Protein AF-A0A809T3F8-F1 (afdb_monomer_lite)

Organism: Klebsiella pneumoniae (NCBI:txid573)

Structure (mmCIF, N/CA/C/O backbone):
data_AF-A0A809T3F8-F1
#
_entry.id   AF-A0A809T3F8-F1
#
loop_
_atom_site.group_PDB
_atom_site.id
_atom_site.type_symbol
_atom_site.label_atom_id
_atom_site.label_alt_id
_atom_site.label_comp_id
_atom_site.label_asym_id
_atom_site.label_entity_id
_atom_site.label_seq_id
_atom_site.pdbx_PDB_ins_code
_atom_site.Cartn_x
_atom_site.Cartn_y
_atom_site.Cartn_z
_atom_site.occupancy
_atom_site.B_iso_or_equiv
_atom_site.auth_seq_id
_atom_site.auth_comp_id
_atom_site.auth_asym_id
_atom_site.auth_atom_id
_atom_site.pdbx_PDB_model_num
ATOM 1 N N . MET A 1 1 ? -3.003 -21.361 -4.182 1.00 45.91 1 MET A N 1
ATOM 2 C CA . MET A 1 1 ? -2.343 -20.446 -3.227 1.00 45.91 1 MET A CA 1
ATOM 3 C C . MET A 1 1 ? -1.717 -19.349 -4.062 1.00 45.91 1 MET A C 1
ATOM 5 O O . MET A 1 1 ? -0.875 -19.686 -4.879 1.00 45.91 1 MET A O 1
ATOM 9 N N . ASN A 1 2 ? -2.163 -18.098 -3.937 1.00 67.75 2 ASN A N 1
ATOM 10 C CA . ASN A 1 2 ? -1.553 -16.998 -4.687 1.00 67.75 2 ASN A CA 1
ATOM 11 C C . ASN A 1 2 ? -0.337 -16.508 -3.898 1.00 67.75 2 ASN A C 1
ATOM 13 O O . ASN A 1 2 ? -0.465 -16.166 -2.718 1.00 67.75 2 ASN A O 1
ATOM 17 N N . ASN A 1 3 ? 0.823 -16.541 -4.543 1.00 82.75 3 ASN A N 1
ATOM 18 C CA . ASN A 1 3 ? 2.062 -15.940 -4.066 1.00 82.75 3 ASN A CA 1
ATOM 19 C C . ASN A 1 3 ? 2.373 -14.738 -4.961 1.00 82.75 3 ASN A C 1
ATOM 21 O O . ASN A 1 3 ? 1.856 -14.657 -6.076 1.00 82.75 3 ASN A O 1
ATOM 25 N N . LEU A 1 4 ? 3.188 -13.811 -4.461 1.00 88.00 4 LEU A N 1
ATOM 26 C CA . LEU A 1 4 ? 3.677 -12.705 -5.278 1.00 88.00 4 LEU A CA 1
ATOM 27 C C . LEU A 1 4 ? 4.536 -13.255 -6.431 1.00 88.00 4 LEU A C 1
ATOM 29 O O . LEU A 1 4 ? 5.205 -14.278 -6.247 1.00 88.00 4 LEU A O 1
ATOM 33 N N . PRO A 1 5 ? 4.493 -12.625 -7.615 1.00 90.12 5 PRO A N 1
ATOM 34 C CA . PRO A 1 5 ? 5.320 -13.043 -8.737 1.00 90.12 5 PRO A CA 1
ATOM 35 C C . PRO A 1 5 ? 6.799 -12.810 -8.423 1.00 90.12 5 PRO A C 1
ATOM 37 O O . PRO A 1 5 ? 7.147 -11.873 -7.709 1.00 90.12 5 PRO A O 1
ATOM 40 N N . LEU A 1 6 ? 7.670 -13.637 -8.996 1.00 91.88 6 LEU A N 1
ATOM 41 C CA . LEU A 1 6 ? 9.094 -13.330 -9.058 1.00 91.88 6 LEU A CA 1
ATOM 42 C C . LEU A 1 6 ? 9.309 -12.379 -10.239 1.00 91.88 6 LEU A C 1
ATOM 44 O O . LEU A 1 6 ? 8.954 -12.731 -11.359 1.00 91.88 6 LEU A O 1
ATOM 48 N N . LEU A 1 7 ? 9.844 -11.188 -9.979 1.00 93.56 7 LEU A N 1
ATOM 49 C CA . LEU A 1 7 ? 10.160 -10.187 -10.999 1.00 93.56 7 LEU A CA 1
ATOM 50 C C . LEU A 1 7 ? 11.676 -9.997 -11.037 1.00 93.56 7 LEU A C 1
ATOM 52 O O . LEU A 1 7 ? 12.282 -9.749 -9.993 1.00 93.56 7 LEU A O 1
ATOM 56 N N . LEU A 1 8 ? 12.282 -10.136 -12.214 1.00 94.06 8 LEU A N 1
ATOM 57 C CA . LEU A 1 8 ? 13.730 -10.036 -12.400 1.00 94.06 8 LEU A CA 1
ATOM 58 C C . LEU A 1 8 ? 14.154 -8.640 -12.851 1.00 94.06 8 LEU A C 1
ATOM 60 O O . LEU A 1 8 ? 15.200 -8.156 -12.429 1.00 94.06 8 LEU A O 1
ATOM 64 N N . ASP A 1 9 ? 13.345 -7.993 -13.691 1.00 96.06 9 ASP A N 1
ATOM 65 C CA . ASP A 1 9 ? 13.628 -6.658 -14.209 1.00 96.06 9 ASP A CA 1
ATOM 66 C C . ASP A 1 9 ? 12.357 -5.843 -14.498 1.00 96.06 9 ASP A C 1
ATOM 68 O O . ASP A 1 9 ? 11.216 -6.315 -14.416 1.00 96.06 9 ASP A O 1
ATOM 72 N N . ALA A 1 10 ? 12.552 -4.560 -14.810 1.00 96.81 10 ALA A N 1
ATOM 73 C CA . ALA A 1 10 ? 11.449 -3.642 -15.052 1.00 96.81 10 ALA A CA 1
ATOM 74 C C . ALA A 1 10 ? 10.591 -4.009 -16.274 1.00 96.81 10 ALA A C 1
ATOM 76 O O . ALA A 1 10 ? 9.412 -3.658 -16.307 1.00 96.81 10 ALA A O 1
ATOM 77 N N . ARG A 1 11 ? 11.160 -4.668 -17.288 1.00 96.69 11 ARG A N 1
ATOM 78 C CA . ARG A 1 11 ? 10.415 -5.075 -18.483 1.00 96.69 11 ARG A CA 1
ATOM 79 C C . ARG A 1 11 ? 9.494 -6.238 -18.142 1.00 96.69 11 ARG A C 1
ATOM 81 O O . ARG A 1 11 ? 8.307 -6.154 -18.437 1.00 96.69 11 ARG A O 1
ATOM 88 N N . GLU A 1 12 ? 10.010 -7.250 -17.453 1.00 96.81 12 GLU A N 1
ATOM 89 C CA . GLU A 1 12 ? 9.218 -8.383 -16.976 1.00 96.81 12 GLU A CA 1
ATOM 90 C C . GLU A 1 12 ? 8.080 -7.923 -16.057 1.00 96.81 12 GLU A C 1
ATOM 92 O O . GLU A 1 12 ? 6.952 -8.387 -16.188 1.00 96.81 12 GLU A O 1
ATOM 97 N N . ALA A 1 13 ? 8.331 -6.944 -15.185 1.00 96.75 13 ALA A N 1
ATOM 98 C CA . ALA A 1 13 ? 7.299 -6.362 -14.330 1.00 96.75 13 ALA A CA 1
ATOM 99 C C . ALA A 1 13 ? 6.172 -5.661 -15.118 1.00 96.75 13 ALA A C 1
ATOM 101 O O . ALA A 1 13 ? 4.999 -5.778 -14.750 1.00 96.75 13 ALA A O 1
ATOM 102 N N . ILE A 1 14 ? 6.505 -4.950 -16.201 1.00 97.31 14 ILE A N 1
ATOM 103 C CA . ILE A 1 14 ? 5.519 -4.313 -17.092 1.00 97.31 14 ILE A CA 1
ATOM 104 C C . ILE A 1 14 ? 4.745 -5.377 -17.882 1.00 97.31 14 ILE A C 1
ATOM 106 O O . ILE A 1 14 ? 3.515 -5.332 -17.930 1.00 97.31 14 ILE A O 1
ATOM 110 N N . ASP A 1 15 ? 5.444 -6.356 -18.455 1.00 96.69 15 ASP A N 1
ATOM 111 C CA . ASP A 1 15 ? 4.836 -7.442 -19.227 1.00 96.69 15 ASP A CA 1
ATOM 112 C C . ASP A 1 15 ? 3.883 -8.267 -18.350 1.00 96.69 15 ASP A C 1
ATOM 114 O O . ASP A 1 15 ? 2.734 -8.509 -18.729 1.00 96.69 15 ASP A O 1
ATOM 118 N N . TYR A 1 16 ? 4.313 -8.615 -17.132 1.00 96.12 16 TYR A N 1
ATOM 119 C CA . TYR A 1 16 ? 3.481 -9.287 -16.139 1.00 96.12 16 TYR A CA 1
ATOM 120 C C . TYR A 1 16 ? 2.205 -8.492 -15.847 1.00 96.12 16 TYR A C 1
ATOM 122 O O . TYR A 1 16 ? 1.118 -9.075 -15.792 1.00 96.12 16 TYR A O 1
ATOM 130 N N . TYR A 1 17 ? 2.312 -7.165 -15.706 1.00 96.12 17 TYR A N 1
ATOM 131 C CA . TYR A 1 17 ? 1.161 -6.313 -15.421 1.00 96.12 17 TYR A CA 1
ATOM 132 C C . TYR A 1 17 ? 0.099 -6.376 -16.519 1.00 96.12 17 TYR A C 1
ATOM 134 O O . TYR A 1 17 ? -1.085 -6.557 -16.228 1.00 96.12 17 TYR A O 1
ATOM 142 N N . HIS A 1 18 ? 0.523 -6.267 -17.778 1.00 95.62 18 HIS A N 1
ATOM 143 C CA . HIS A 1 18 ? -0.380 -6.278 -18.933 1.00 95.62 18 HIS A CA 1
ATOM 144 C C . HIS A 1 18 ? -0.972 -7.660 -19.217 1.00 95.62 18 HIS A C 1
ATOM 146 O O . HIS A 1 18 ? -2.118 -7.761 -19.651 1.00 95.62 18 HIS A O 1
ATOM 152 N N . GLN A 1 19 ? -0.233 -8.731 -18.921 1.00 95.56 19 GLN A N 1
ATOM 153 C CA . GLN A 1 19 ? -0.723 -10.107 -19.054 1.00 95.56 19 GLN A CA 1
ATOM 154 C C . GLN A 1 19 ? -1.787 -10.473 -18.004 1.00 95.56 19 GLN A C 1
ATOM 156 O O . GLN A 1 19 ? -2.567 -11.400 -18.222 1.00 95.56 19 GLN A O 1
ATOM 161 N N . HIS A 1 20 ? -1.860 -9.740 -16.884 1.00 93.75 20 HIS A N 1
ATOM 162 C CA . HIS A 1 20 ? -2.744 -10.047 -15.754 1.00 93.75 20 HIS A CA 1
ATOM 163 C C . HIS A 1 20 ? -3.717 -8.894 -15.433 1.00 93.75 20 HIS A C 1
ATOM 165 O O . HIS A 1 20 ? -3.652 -8.299 -14.351 1.00 93.75 20 HIS A O 1
ATOM 171 N N . PRO A 1 21 ? -4.707 -8.605 -16.304 1.00 87.56 21 PRO A N 1
ATOM 172 C CA . PRO A 1 21 ? -5.660 -7.506 -16.093 1.00 87.56 21 PRO A CA 1
ATOM 173 C C . PRO A 1 21 ? -6.524 -7.677 -14.827 1.00 87.56 21 PRO A C 1
ATOM 175 O O . PRO A 1 21 ? -7.014 -6.698 -14.261 1.00 87.56 21 PRO A O 1
ATOM 178 N N . GLY A 1 22 ? -6.687 -8.916 -14.351 1.00 88.25 22 GLY A N 1
ATOM 179 C CA . GLY A 1 22 ? -7.416 -9.268 -13.128 1.00 88.25 22 GLY A CA 1
ATOM 180 C C . GLY A 1 22 ? -6.613 -9.156 -11.828 1.00 88.25 22 GLY A C 1
ATOM 181 O O . GLY A 1 22 ? -7.101 -9.606 -10.792 1.00 88.25 22 GLY A O 1
ATOM 182 N N . MET A 1 23 ? -5.400 -8.593 -11.862 1.00 91.38 23 MET A N 1
ATOM 183 C CA . MET A 1 23 ? -4.549 -8.452 -10.679 1.00 91.38 23 MET A CA 1
ATOM 184 C C . MET A 1 23 ? -5.248 -7.738 -9.520 1.00 91.38 23 MET A C 1
ATOM 186 O O . MET A 1 23 ? -5.922 -6.710 -9.682 1.00 91.38 23 MET A O 1
ATOM 190 N N . THR A 1 24 ? -4.977 -8.240 -8.324 1.00 93.88 24 THR A N 1
ATOM 191 C CA . THR A 1 24 ? -5.349 -7.609 -7.063 1.00 93.88 24 THR A CA 1
ATOM 192 C C . THR A 1 24 ? -4.540 -6.335 -6.818 1.00 93.88 24 THR A C 1
ATOM 194 O O . THR A 1 24 ? -3.447 -6.140 -7.352 1.00 93.88 24 THR A O 1
ATOM 197 N N . ASP A 1 25 ? -5.044 -5.461 -5.947 1.00 95.00 25 ASP A N 1
ATOM 198 C CA . ASP A 1 25 ? -4.302 -4.263 -5.534 1.00 95.00 25 ASP A CA 1
ATOM 199 C C . ASP A 1 25 ? -2.956 -4.598 -4.863 1.00 95.00 25 ASP A C 1
ATOM 201 O O . ASP A 1 25 ? -2.032 -3.790 -4.938 1.00 95.00 25 ASP A O 1
ATOM 205 N N . ALA A 1 26 ? -2.832 -5.776 -4.237 1.00 95.75 26 ALA A N 1
ATOM 206 C CA . ALA A 1 26 ? -1.592 -6.238 -3.617 1.00 95.75 26 ALA A CA 1
ATOM 207 C C . ALA A 1 26 ? -0.506 -6.515 -4.664 1.00 95.75 26 ALA A C 1
ATOM 209 O O . ALA A 1 26 ? 0.613 -6.021 -4.536 1.00 95.75 26 ALA A O 1
ATOM 210 N N . GLU A 1 27 ? -0.856 -7.233 -5.732 1.00 95.50 27 GLU A N 1
ATOM 211 C CA . GLU A 1 27 ? 0.061 -7.513 -6.843 1.00 95.50 27 GLU A CA 1
ATOM 212 C C . GLU A 1 27 ? 0.426 -6.224 -7.587 1.00 95.50 27 GLU A C 1
ATOM 214 O O . GLU A 1 27 ? 1.599 -5.963 -7.842 1.00 95.50 27 GLU A O 1
ATOM 219 N N . LYS A 1 28 ? -0.553 -5.342 -7.833 1.00 96.06 28 LYS A N 1
ATOM 220 C CA . LYS A 1 28 ? -0.294 -4.024 -8.437 1.00 96.06 28 LYS A CA 1
ATOM 221 C C . LYS A 1 28 ? 0.656 -3.183 -7.585 1.00 96.06 28 LYS A C 1
ATOM 223 O O . LYS A 1 28 ? 1.528 -2.508 -8.127 1.00 96.06 28 LYS A O 1
ATOM 228 N N . ALA A 1 29 ? 0.491 -3.196 -6.262 1.00 96.94 29 ALA A N 1
ATOM 229 C CA . ALA A 1 29 ? 1.373 -2.479 -5.346 1.00 96.94 29 ALA A CA 1
ATOM 230 C C . ALA A 1 29 ? 2.796 -3.045 -5.367 1.00 96.94 29 ALA A C 1
ATOM 232 O O . ALA A 1 29 ? 3.746 -2.264 -5.376 1.00 96.94 29 ALA A O 1
ATOM 233 N N . TYR A 1 30 ? 2.931 -4.372 -5.429 1.00 96.81 30 TYR A N 1
ATOM 234 C CA . TYR A 1 30 ? 4.216 -5.050 -5.564 1.00 96.81 30 TYR A CA 1
ATOM 235 C C . TYR A 1 30 ? 4.935 -4.659 -6.864 1.00 96.81 30 TYR A C 1
ATOM 237 O O . TYR A 1 30 ? 6.055 -4.158 -6.802 1.00 96.81 30 TYR A O 1
ATOM 245 N N . VAL A 1 31 ? 4.262 -4.755 -8.018 1.00 96.81 31 VAL A N 1
ATOM 246 C CA . VAL A 1 31 ? 4.814 -4.345 -9.326 1.00 96.81 31 VAL A CA 1
ATOM 247 C C . VAL A 1 31 ? 5.245 -2.876 -9.316 1.00 96.81 31 VAL A C 1
ATOM 249 O O . VAL A 1 31 ? 6.356 -2.541 -9.718 1.00 96.81 31 VAL A O 1
ATOM 252 N N . VAL A 1 32 ? 4.390 -1.973 -8.825 1.00 97.06 32 VAL A N 1
ATOM 253 C CA . VAL A 1 32 ? 4.699 -0.534 -8.785 1.00 97.06 32 VAL A CA 1
ATOM 254 C C . VAL A 1 32 ? 5.881 -0.227 -7.861 1.00 97.06 32 VAL A C 1
ATOM 256 O O . VAL A 1 32 ? 6.694 0.644 -8.178 1.00 97.06 32 VAL A O 1
ATOM 259 N N . ALA A 1 33 ? 5.990 -0.909 -6.717 1.00 96.06 33 ALA A N 1
ATOM 260 C CA . ALA A 1 33 ? 7.128 -0.744 -5.820 1.00 96.06 33 ALA A CA 1
ATOM 261 C C . ALA A 1 33 ? 8.419 -1.293 -6.431 1.00 96.06 33 ALA A C 1
ATOM 263 O O . ALA A 1 33 ? 9.435 -0.605 -6.362 1.00 96.06 33 ALA A O 1
ATOM 264 N N . PHE A 1 34 ? 8.356 -2.452 -7.091 1.00 96.88 34 PHE A N 1
ATOM 265 C CA . PHE A 1 34 ? 9.475 -3.034 -7.827 1.00 96.88 34 PHE A CA 1
ATOM 266 C C . PHE A 1 34 ? 9.996 -2.068 -8.900 1.00 96.88 34 PHE A C 1
ATOM 268 O O . PHE A 1 34 ? 11.154 -1.666 -8.857 1.00 96.88 34 PHE A O 1
ATOM 275 N N . LEU A 1 35 ? 9.121 -1.568 -9.781 1.00 97.56 35 LEU A N 1
ATOM 276 C CA . LEU A 1 35 ? 9.490 -0.598 -10.824 1.00 97.56 35 LEU A CA 1
ATOM 277 C C . LEU A 1 35 ? 10.080 0.697 -10.258 1.00 97.56 35 LEU A C 1
ATOM 279 O O . LEU A 1 35 ? 10.972 1.300 -10.853 1.00 97.56 35 LEU A O 1
ATOM 283 N N . SER A 1 36 ? 9.575 1.147 -9.108 1.00 96.50 36 SER A N 1
ATOM 284 C CA . SER A 1 36 ? 10.157 2.297 -8.426 1.00 96.50 36 SER A CA 1
ATOM 285 C 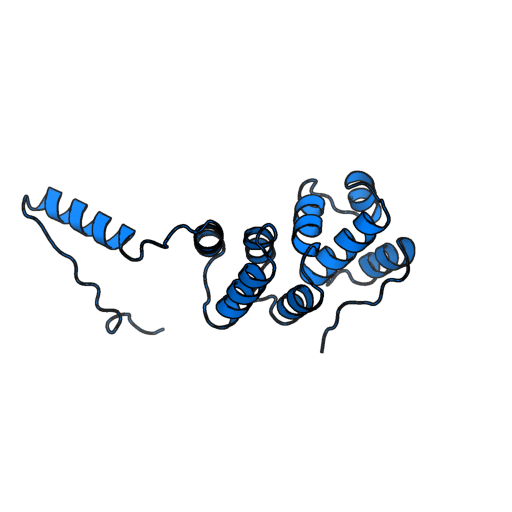C . SER A 1 36 ? 11.526 1.990 -7.814 1.00 96.50 36 SER A C 1
ATOM 287 O O . SER A 1 36 ? 12.320 2.922 -7.694 1.00 96.50 36 SER A O 1
ATOM 289 N N . GLY A 1 37 ? 11.772 0.757 -7.367 1.00 95.38 37 GLY A N 1
ATOM 290 C CA . GLY A 1 37 ? 13.077 0.289 -6.891 1.00 95.38 37 GLY A CA 1
ATOM 291 C C . GLY A 1 37 ? 14.106 0.243 -8.019 1.00 95.38 37 GLY A C 1
ATOM 292 O O . GLY A 1 37 ? 15.228 0.699 -7.833 1.00 95.38 37 GLY A O 1
ATOM 293 N N . GLU A 1 38 ? 13.661 -0.135 -9.218 1.00 96.06 38 GLU A N 1
ATOM 294 C CA . GLU A 1 38 ? 14.410 -0.073 -10.484 1.00 96.06 38 GLU A CA 1
ATOM 295 C C . GLU A 1 38 ? 14.640 1.366 -11.001 1.00 96.06 38 GLU A C 1
ATOM 297 O O . GLU A 1 38 ? 15.124 1.582 -12.110 1.00 96.06 38 GLU A O 1
ATOM 302 N N . GLY A 1 39 ? 14.271 2.387 -10.221 1.00 96.44 39 GLY A N 1
ATOM 303 C CA . GLY A 1 39 ? 14.558 3.789 -10.527 1.00 96.44 39 GLY A CA 1
ATOM 304 C C . GLY A 1 39 ? 13.557 4.485 -11.452 1.00 96.44 39 GLY A C 1
ATOM 305 O O . GLY A 1 39 ? 13.771 5.649 -11.798 1.00 96.44 39 GLY A O 1
ATOM 306 N N . ARG A 1 40 ? 12.439 3.847 -11.830 1.00 96.69 40 ARG A N 1
ATOM 307 C CA . ARG A 1 40 ? 11.416 4.518 -12.649 1.00 96.69 40 ARG A CA 1
ATOM 308 C C . ARG A 1 40 ? 10.690 5.612 -11.866 1.00 96.69 40 ARG A C 1
ATOM 310 O O . ARG A 1 40 ? 10.283 5.443 -10.713 1.00 96.69 40 ARG A O 1
ATOM 317 N N . SER A 1 41 ? 10.466 6.746 -12.526 1.00 96.50 41 SER A N 1
ATOM 318 C CA . SER A 1 41 ? 9.652 7.835 -11.984 1.00 96.50 41 SER A CA 1
ATOM 319 C C . SER A 1 41 ? 8.166 7.470 -11.971 1.00 96.50 41 SER A C 1
ATOM 321 O O . SER A 1 41 ? 7.691 6.658 -12.765 1.00 96.50 41 SER A O 1
ATOM 323 N N . ASN A 1 42 ? 7.383 8.132 -11.115 1.00 95.81 42 ASN A N 1
ATOM 324 C CA . ASN A 1 42 ? 5.937 7.898 -11.062 1.00 95.81 42 ASN A CA 1
ATOM 325 C C . ASN A 1 42 ? 5.239 8.193 -12.406 1.00 95.81 42 ASN A C 1
ATOM 327 O O . ASN A 1 42 ? 4.218 7.576 -12.691 1.00 95.81 42 ASN A O 1
ATOM 331 N N . SER A 1 43 ? 5.763 9.130 -13.210 1.00 96.19 43 SER A N 1
ATOM 332 C CA . SER A 1 43 ? 5.206 9.440 -14.532 1.00 96.19 43 SER A CA 1
ATOM 333 C C . SER A 1 43 ? 5.454 8.306 -15.522 1.00 96.19 43 SER A C 1
ATOM 335 O O . SER A 1 43 ? 4.514 7.899 -16.194 1.00 96.19 43 SER A O 1
ATOM 337 N N . GLN A 1 44 ? 6.678 7.767 -15.550 1.00 97.25 44 GLN A N 1
ATOM 338 C CA . GLN A 1 44 ? 7.032 6.622 -16.396 1.00 97.25 44 GLN A CA 1
ATOM 339 C C . GLN A 1 44 ? 6.195 5.401 -16.025 1.00 97.25 44 GLN A C 1
ATOM 341 O O . GLN A 1 44 ? 5.480 4.886 -16.868 1.00 97.25 44 GLN A O 1
ATOM 346 N N . ILE A 1 45 ? 6.153 5.030 -14.738 1.00 97.56 45 ILE A N 1
ATOM 347 C CA . ILE A 1 45 ? 5.340 3.895 -14.264 1.00 97.56 45 ILE A CA 1
ATOM 348 C C . ILE A 1 45 ? 3.870 4.060 -14.671 1.00 97.56 45 ILE A C 1
ATOM 350 O O . ILE A 1 45 ? 3.205 3.098 -15.041 1.00 97.56 45 ILE A O 1
ATOM 354 N N . ARG A 1 46 ? 3.334 5.281 -14.591 1.00 97.00 46 ARG A N 1
ATOM 355 C CA . ARG A 1 46 ? 1.948 5.558 -14.972 1.00 97.00 46 ARG A CA 1
ATOM 356 C C . ARG A 1 46 ? 1.707 5.313 -16.462 1.00 97.00 46 ARG A C 1
ATOM 358 O O . ARG A 1 46 ? 0.683 4.732 -16.807 1.00 97.00 46 ARG A O 1
ATOM 365 N N . GLU A 1 47 ? 2.614 5.793 -17.303 1.00 97.06 47 GLU A N 1
ATOM 366 C CA . GLU A 1 47 ? 2.570 5.628 -18.756 1.00 97.06 47 GLU A CA 1
ATOM 367 C C . GLU A 1 47 ? 2.750 4.159 -19.151 1.00 97.06 47 GLU A C 1
ATOM 369 O O . GLU A 1 47 ? 1.872 3.599 -19.802 1.00 97.06 47 GLU A O 1
ATOM 374 N N . ASP A 1 48 ? 3.806 3.512 -18.652 1.00 96.81 48 ASP A N 1
ATOM 375 C CA . ASP A 1 48 ? 4.150 2.115 -18.935 1.00 96.81 48 ASP A CA 1
ATOM 376 C C . ASP A 1 48 ? 3.020 1.144 -18.562 1.00 96.81 48 ASP A C 1
ATOM 378 O O . ASP A 1 48 ? 2.770 0.171 -19.272 1.00 96.81 48 ASP A O 1
ATOM 382 N N . LEU A 1 49 ? 2.334 1.394 -17.440 1.00 95.94 49 LEU A N 1
ATOM 383 C CA . LEU A 1 49 ? 1.257 0.538 -16.931 1.00 95.94 49 LEU A CA 1
ATOM 384 C C . LEU A 1 49 ? -0.144 0.976 -17.389 1.00 95.94 49 LEU A C 1
ATOM 386 O O . LEU A 1 49 ? -1.131 0.360 -16.991 1.00 95.94 49 LEU A O 1
ATOM 390 N N . GLY A 1 50 ? -0.269 2.054 -18.171 1.00 95.06 50 GLY A N 1
ATOM 391 C CA . GLY A 1 50 ? -1.569 2.561 -18.629 1.00 95.06 50 GLY A CA 1
ATOM 392 C C . GLY A 1 50 ? -2.493 3.039 -17.498 1.00 95.06 50 GLY A C 1
ATOM 393 O O . GLY A 1 50 ? -3.715 2.928 -17.585 1.00 95.06 50 GLY A O 1
ATOM 394 N N . ILE A 1 51 ? -1.937 3.561 -16.401 1.00 94.38 51 ILE A N 1
ATOM 395 C CA . ILE A 1 51 ? -2.720 4.012 -15.245 1.00 94.38 51 ILE A CA 1
ATOM 396 C C . ILE A 1 51 ? -3.254 5.429 -15.502 1.00 94.38 51 ILE A C 1
ATOM 398 O O . ILE A 1 51 ? -2.524 6.417 -15.479 1.00 94.38 51 ILE A O 1
ATOM 402 N N . GLU A 1 52 ? -4.564 5.572 -15.669 1.00 91.62 52 GLU A N 1
ATOM 403 C CA . GLU A 1 52 ? -5.164 6.878 -15.983 1.00 91.62 52 GLU A CA 1
ATOM 404 C C . GLU A 1 52 ? -5.020 7.896 -14.839 1.00 91.62 52 GLU A C 1
ATOM 406 O O . GLU A 1 52 ? -4.649 9.056 -15.033 1.00 91.62 52 GLU A O 1
ATOM 411 N N . LYS A 1 53 ? -5.299 7.460 -13.606 1.00 92.12 53 LYS A N 1
ATOM 412 C CA . LYS A 1 53 ? -5.397 8.339 -12.435 1.00 92.12 53 LYS A CA 1
ATOM 413 C C . LYS A 1 53 ? -4.025 8.611 -11.822 1.00 92.12 53 LYS A C 1
ATOM 415 O O . LYS A 1 53 ? -3.390 7.715 -11.270 1.00 92.12 53 LYS A O 1
ATOM 420 N N . VAL A 1 54 ? -3.629 9.885 -11.808 1.00 88.12 54 VAL A N 1
ATOM 421 C CA . VAL A 1 54 ? -2.318 10.361 -11.322 1.00 88.12 54 VAL A CA 1
ATOM 422 C C . VAL A 1 54 ? -1.974 9.859 -9.913 1.00 88.12 54 VAL A C 1
ATOM 424 O O . VAL A 1 54 ? -0.850 9.435 -9.652 1.00 88.12 54 VAL A O 1
ATOM 427 N N . TYR A 1 55 ? -2.938 9.861 -8.989 1.00 91.50 55 TYR A N 1
ATOM 428 C CA . TYR A 1 55 ? -2.698 9.472 -7.595 1.00 91.50 55 TYR A CA 1
ATOM 429 C C . TYR A 1 55 ? -2.541 7.960 -7.380 1.00 91.50 55 TYR A C 1
ATOM 431 O O . TYR A 1 55 ? -2.045 7.547 -6.330 1.00 91.50 55 TYR A O 1
ATOM 439 N N . THR A 1 56 ? -2.948 7.126 -8.340 1.00 94.69 56 THR A N 1
ATOM 440 C CA . THR A 1 56 ? -2.951 5.666 -8.183 1.00 94.69 56 THR A CA 1
ATOM 441 C C . THR A 1 56 ? -1.538 5.121 -8.016 1.00 94.69 56 THR A C 1
ATOM 443 O O . THR A 1 56 ? -1.305 4.348 -7.089 1.00 94.69 56 THR A O 1
ATOM 446 N N . VAL A 1 57 ? -0.572 5.589 -8.814 1.00 95.69 57 VAL A N 1
ATOM 447 C CA . VAL A 1 57 ? 0.837 5.177 -8.680 1.00 95.69 57 VAL A CA 1
ATOM 448 C C . VAL A 1 57 ? 1.380 5.542 -7.300 1.00 95.69 57 VAL A C 1
ATOM 450 O O . VAL A 1 57 ? 1.962 4.701 -6.625 1.00 95.69 57 VAL A O 1
ATOM 453 N N . THR A 1 58 ? 1.113 6.756 -6.813 1.00 95.31 58 THR A N 1
ATOM 454 C CA . THR A 1 58 ? 1.526 7.187 -5.466 1.00 95.31 58 THR A CA 1
ATOM 455 C C . THR A 1 58 ? 0.917 6.313 -4.366 1.00 95.31 58 THR A C 1
ATOM 457 O O . THR A 1 58 ? 1.576 6.000 -3.373 1.00 95.31 58 THR A O 1
ATOM 460 N N . HIS A 1 59 ? -0.346 5.911 -4.519 1.00 95.94 59 HIS A N 1
ATOM 461 C CA . HIS A 1 59 ? -1.038 5.050 -3.562 1.00 95.94 59 HIS A CA 1
ATOM 462 C C . HIS A 1 59 ? -0.482 3.626 -3.549 1.00 95.94 59 HIS A C 1
ATOM 464 O O . HIS A 1 59 ? -0.226 3.103 -2.465 1.00 95.94 59 HIS A O 1
ATOM 470 N N . LEU A 1 60 ? -0.271 3.038 -4.728 1.00 96.81 60 LEU A N 1
ATOM 471 C CA . LEU A 1 60 ? 0.284 1.697 -4.899 1.00 96.81 60 LEU A CA 1
ATOM 472 C C . LEU A 1 60 ? 1.741 1.636 -4.438 1.00 96.81 60 LEU A C 1
ATOM 474 O O . LEU A 1 60 ? 2.078 0.787 -3.625 1.00 96.81 60 LEU A O 1
ATOM 478 N N . LYS A 1 61 ? 2.568 2.609 -4.834 1.00 95.38 61 LYS A N 1
ATOM 479 C CA . LYS A 1 61 ? 3.963 2.733 -4.390 1.00 95.38 61 LYS A CA 1
ATOM 480 C C . LYS A 1 61 ? 4.073 2.803 -2.873 1.00 95.38 61 LYS A C 1
ATOM 482 O O . LYS A 1 61 ? 4.896 2.122 -2.279 1.00 95.38 61 LYS A O 1
ATOM 487 N N . ARG A 1 62 ? 3.217 3.602 -2.227 1.00 93.88 62 ARG A N 1
ATOM 488 C CA . ARG A 1 62 ? 3.167 3.675 -0.760 1.00 93.88 62 ARG A CA 1
ATOM 489 C C . ARG A 1 62 ? 2.721 2.354 -0.132 1.00 93.88 62 ARG A C 1
ATOM 491 O O . ARG A 1 62 ? 3.173 2.039 0.957 1.00 93.88 62 ARG A O 1
ATOM 498 N N . ALA A 1 63 ? 1.804 1.627 -0.760 1.00 95.12 63 ALA A N 1
ATOM 499 C CA . ALA A 1 63 ? 1.344 0.339 -0.254 1.00 95.12 63 ALA A CA 1
ATOM 500 C C . ALA A 1 63 ? 2.376 -0.782 -0.460 1.00 95.12 63 ALA A C 1
ATOM 502 O 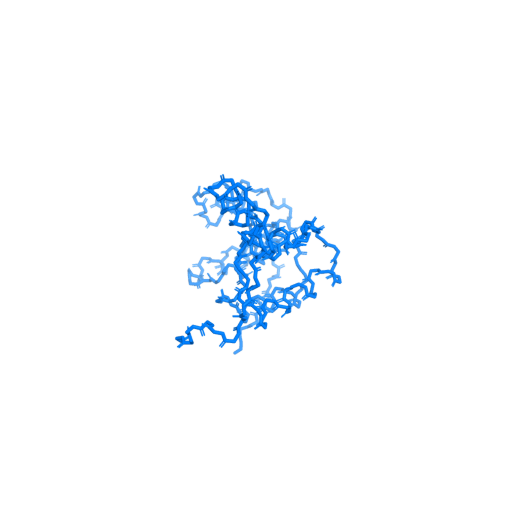O . ALA A 1 63 ? 2.439 -1.699 0.348 1.00 95.12 63 ALA A O 1
ATOM 503 N N . GLY A 1 64 ? 3.210 -0.691 -1.495 1.00 91.81 64 GLY A N 1
ATOM 504 C CA . GLY A 1 64 ? 4.253 -1.671 -1.788 1.00 91.81 64 GLY A CA 1
ATOM 505 C C . GLY A 1 64 ? 5.521 -1.541 -0.937 1.00 91.81 64 GLY A C 1
ATOM 506 O O . GLY A 1 64 ? 6.446 -2.312 -1.131 1.00 91.81 64 GLY A O 1
ATOM 507 N N . THR A 1 65 ? 5.578 -0.613 0.030 1.00 89.44 65 THR A N 1
ATOM 508 C CA . THR A 1 65 ? 6.680 -0.544 1.018 1.00 89.44 65 THR A CA 1
ATOM 509 C C . THR A 1 65 ? 6.546 -1.567 2.152 1.00 89.44 65 THR A C 1
ATOM 511 O O . THR A 1 65 ? 7.326 -1.545 3.104 1.00 89.44 65 THR A O 1
ATOM 514 N N . LEU A 1 66 ? 5.485 -2.372 2.127 1.00 92.75 66 LEU A N 1
ATOM 515 C CA . LEU A 1 66 ? 5.261 -3.476 3.052 1.00 92.75 66 LEU A CA 1
ATOM 516 C C . LEU A 1 66 ? 6.303 -4.581 2.832 1.00 92.75 66 LEU A C 1
ATOM 518 O O . LEU A 1 66 ? 6.848 -4.709 1.737 1.00 92.75 66 LEU A O 1
ATOM 522 N N . SER A 1 67 ? 6.561 -5.386 3.865 1.00 92.38 67 SER A N 1
ATOM 523 C CA . SER A 1 67 ? 7.363 -6.600 3.695 1.00 92.38 67 SER A CA 1
ATOM 524 C C . SER A 1 67 ? 6.634 -7.618 2.813 1.00 92.38 67 SER A C 1
ATOM 526 O O . SER A 1 67 ? 5.418 -7.532 2.601 1.00 92.38 67 SER A O 1
ATOM 528 N N . GLU A 1 68 ? 7.368 -8.612 2.322 1.00 91.06 68 GLU A N 1
ATOM 529 C CA . GLU A 1 68 ? 6.797 -9.688 1.512 1.00 91.06 68 GLU A CA 1
ATOM 530 C C . GLU A 1 68 ? 5.701 -10.453 2.271 1.00 91.06 68 GLU A C 1
ATOM 532 O O . GLU A 1 68 ? 4.653 -10.779 1.707 1.00 91.06 68 GLU A O 1
ATOM 537 N N . GLU A 1 69 ? 5.879 -10.666 3.576 1.00 92.38 69 GLU A N 1
ATOM 538 C CA . GLU A 1 69 ? 4.888 -11.308 4.438 1.00 92.38 69 GLU A CA 1
ATOM 539 C C . GLU A 1 69 ? 3.622 -10.456 4.579 1.00 92.38 69 GLU A C 1
ATOM 541 O O . GLU A 1 69 ? 2.510 -10.987 4.510 1.00 92.38 69 GLU A O 1
ATOM 546 N N . GLU A 1 70 ? 3.766 -9.137 4.747 1.00 95.31 70 GLU A N 1
ATOM 547 C CA . GLU A 1 70 ? 2.639 -8.204 4.849 1.00 95.31 70 GLU A CA 1
ATOM 548 C C . GLU A 1 70 ? 1.860 -8.121 3.521 1.00 95.31 70 GLU A C 1
ATOM 550 O O . GLU A 1 70 ? 0.623 -8.145 3.516 1.00 95.31 70 GLU A O 1
ATOM 555 N N . LEU A 1 71 ? 2.564 -8.079 2.384 1.00 95.06 71 LEU A N 1
ATOM 556 C CA . LEU A 1 71 ? 1.954 -8.107 1.051 1.00 95.06 71 LEU A CA 1
ATOM 557 C C . LEU A 1 71 ? 1.264 -9.445 0.773 1.00 95.06 71 LEU A C 1
ATOM 559 O O . LEU A 1 71 ? 0.140 -9.464 0.272 1.00 95.06 71 LEU A O 1
ATOM 563 N N . THR A 1 72 ? 1.878 -10.562 1.161 1.00 94.50 72 THR A N 1
ATOM 564 C CA . THR A 1 72 ? 1.288 -11.901 1.029 1.00 94.50 72 THR A CA 1
ATOM 565 C C . THR A 1 72 ? 0.039 -12.048 1.900 1.00 94.50 72 THR A C 1
ATOM 567 O O . THR A 1 72 ? -0.962 -12.630 1.471 1.00 94.50 72 THR A O 1
ATOM 570 N N . LEU A 1 73 ? 0.050 -11.487 3.114 1.00 94.81 73 LEU A N 1
ATOM 571 C CA . LEU A 1 73 ? -1.122 -11.438 3.988 1.00 94.81 73 LEU A CA 1
ATOM 572 C C . LEU A 1 73 ? -2.276 -10.688 3.317 1.00 94.81 73 LEU A C 1
ATOM 574 O O . LEU A 1 73 ? -3.414 -11.167 3.338 1.00 94.81 73 LEU A O 1
ATOM 578 N N . TRP A 1 74 ? -1.983 -9.542 2.702 1.00 96.12 74 TRP A N 1
ATOM 579 C CA . TRP A 1 74 ? -2.968 -8.759 1.963 1.00 96.12 74 TRP A CA 1
ATOM 580 C C . TRP A 1 74 ? -3.486 -9.504 0.727 1.00 96.12 74 TRP A C 1
ATOM 582 O O . TRP A 1 74 ? -4.703 -9.642 0.579 1.00 96.12 74 TRP A O 1
ATOM 592 N N . LEU A 1 75 ? -2.596 -10.065 -0.096 1.00 95.50 75 LEU A N 1
ATOM 593 C CA . LEU A 1 75 ? -2.927 -10.849 -1.292 1.00 95.50 75 LEU A CA 1
ATOM 594 C C . LEU A 1 75 ? -3.890 -12.002 -0.983 1.00 95.50 75 LEU A C 1
ATOM 596 O O . LEU A 1 75 ? -4.821 -12.271 -1.739 1.00 95.50 75 LEU A O 1
ATOM 600 N N . ARG A 1 76 ? -3.701 -12.668 0.161 1.00 94.25 76 ARG A N 1
ATOM 601 C CA . ARG A 1 76 ? -4.554 -13.781 0.607 1.00 94.25 76 ARG A CA 1
ATOM 602 C C . ARG A 1 76 ? -5.871 -13.327 1.242 1.00 94.25 76 ARG A C 1
ATOM 604 O O . ARG A 1 76 ? -6.777 -14.142 1.399 1.00 94.25 76 ARG A O 1
ATOM 611 N N . ASN A 1 77 ? -6.007 -12.049 1.603 1.00 94.12 77 ASN A N 1
ATOM 612 C CA . ASN A 1 77 ? -7.170 -11.510 2.315 1.00 94.12 77 ASN A CA 1
ATOM 613 C C . ASN A 1 77 ? -7.737 -10.208 1.697 1.00 94.12 77 ASN A C 1
ATOM 615 O O . ASN A 1 77 ? -8.066 -9.280 2.446 1.00 94.12 77 ASN A O 1
ATOM 619 N N . PRO A 1 78 ? -7.957 -10.120 0.369 1.00 92.06 78 PRO A N 1
ATOM 620 C CA . PRO A 1 78 ? -8.299 -8.863 -0.313 1.00 92.06 78 PRO A CA 1
ATOM 621 C C . PRO A 1 78 ? -9.679 -8.301 0.073 1.00 92.06 78 PRO A C 1
ATOM 623 O O . PRO A 1 78 ? -9.950 -7.117 -0.097 1.00 92.06 78 PRO A O 1
ATOM 626 N N . ARG A 1 79 ? -10.572 -9.139 0.623 1.00 90.75 79 ARG A N 1
ATOM 627 C CA . ARG A 1 79 ? -11.893 -8.711 1.123 1.00 90.75 79 ARG A CA 1
ATOM 628 C C . ARG A 1 79 ? -11.846 -8.077 2.515 1.00 90.75 79 ARG A C 1
ATOM 630 O O . ARG A 1 79 ? -12.789 -7.390 2.894 1.00 90.75 79 ARG A O 1
ATOM 637 N N . LYS A 1 80 ? -10.802 -8.358 3.301 1.00 92.44 80 LYS A N 1
ATOM 638 C CA . LYS A 1 80 ? -10.642 -7.839 4.671 1.00 92.44 80 LYS A CA 1
ATOM 639 C C . LYS A 1 80 ? -9.631 -6.701 4.716 1.00 92.44 80 LYS A C 1
ATOM 641 O O . LYS A 1 80 ? -9.853 -5.709 5.400 1.00 92.44 80 LYS A O 1
ATOM 646 N N . ILE A 1 81 ? -8.549 -6.837 3.957 1.00 95.31 81 ILE A N 1
ATOM 647 C CA . ILE A 1 81 ? -7.482 -5.852 3.855 1.00 95.31 81 ILE A CA 1
ATOM 648 C C . ILE A 1 81 ? -7.613 -5.191 2.486 1.00 95.31 81 ILE A C 1
ATOM 650 O O . ILE A 1 81 ? -7.552 -5.847 1.453 1.00 95.31 81 ILE A O 1
ATOM 654 N N . THR A 1 82 ? -7.822 -3.879 2.486 1.00 95.56 82 THR A N 1
ATOM 655 C CA . THR A 1 82 ? -7.992 -3.084 1.261 1.00 95.56 82 THR A CA 1
ATOM 656 C C . THR A 1 82 ? -6.814 -2.133 1.111 1.00 95.56 82 THR A C 1
ATOM 658 O O . THR A 1 82 ? -6.124 -1.842 2.092 1.00 95.56 82 THR A O 1
ATOM 661 N N . LEU A 1 83 ? -6.620 -1.574 -0.086 1.00 96.19 83 LEU A N 1
ATOM 662 C CA . LEU A 1 83 ? -5.574 -0.579 -0.339 1.00 96.19 83 LEU A CA 1
ATOM 663 C C . LEU A 1 83 ? -5.617 0.595 0.661 1.00 96.19 83 LEU A C 1
ATOM 665 O O . LEU A 1 83 ? -4.577 1.105 1.074 1.00 96.19 83 LEU A O 1
ATOM 669 N N . GLY A 1 84 ? -6.813 1.013 1.091 1.00 95.75 84 GLY A N 1
ATOM 670 C CA . GLY A 1 84 ? -6.979 2.050 2.113 1.00 95.75 84 GLY A CA 1
ATOM 671 C C . GLY A 1 84 ? -6.368 1.660 3.462 1.00 95.75 84 GLY A C 1
ATOM 672 O O . GLY A 1 84 ? -5.601 2.435 4.031 1.00 95.75 84 GLY A O 1
ATOM 673 N N . HIS A 1 85 ? -6.640 0.438 3.933 1.00 96.25 85 HIS A N 1
ATOM 674 C CA . HIS A 1 85 ? -6.070 -0.086 5.177 1.00 96.25 85 HIS A CA 1
ATOM 675 C C . HIS A 1 85 ? -4.541 -0.119 5.125 1.00 96.25 85 HIS A C 1
ATOM 677 O O . HIS A 1 85 ? -3.875 0.383 6.026 1.00 96.25 85 HIS A O 1
ATOM 683 N N . VAL A 1 86 ? -3.980 -0.638 4.033 1.00 96.88 86 VAL A N 1
ATOM 684 C CA . VAL A 1 86 ? -2.526 -0.736 3.858 1.00 96.88 86 VAL A CA 1
ATOM 685 C C . VAL A 1 86 ? -1.874 0.648 3.852 1.00 96.88 86 VAL A C 1
ATOM 687 O O . VAL A 1 86 ? -0.902 0.895 4.567 1.00 96.88 86 VAL A O 1
ATOM 690 N N . ARG A 1 87 ? -2.451 1.609 3.122 1.00 95.38 87 ARG A N 1
ATOM 691 C CA . ARG A 1 87 ? -1.948 2.992 3.087 1.00 95.38 87 ARG A CA 1
ATOM 692 C C . ARG A 1 87 ? -1.972 3.667 4.456 1.00 95.38 87 ARG A C 1
ATOM 694 O O . ARG A 1 87 ? -1.071 4.467 4.739 1.00 95.38 87 ARG A O 1
ATOM 701 N N . ALA A 1 88 ? -2.971 3.366 5.287 1.00 94.75 88 ALA A N 1
ATOM 702 C CA . ALA A 1 88 ? -3.087 3.909 6.637 1.00 94.75 88 ALA A CA 1
ATOM 703 C C . ALA A 1 88 ? -1.873 3.546 7.503 1.00 94.75 88 ALA A C 1
ATOM 705 O O . ALA A 1 88 ? -1.365 4.398 8.231 1.00 94.75 88 ALA A O 1
ATOM 706 N N . VAL A 1 89 ? -1.371 2.315 7.364 1.00 94.81 89 VAL A N 1
ATOM 707 C CA . VAL A 1 89 ? -0.279 1.786 8.192 1.00 94.81 89 VAL A CA 1
ATOM 708 C C . VAL A 1 89 ? 1.094 1.864 7.532 1.00 94.81 89 VAL A C 1
ATOM 710 O O . VAL A 1 89 ? 2.082 1.800 8.245 1.00 94.81 89 VAL A O 1
ATOM 713 N N . ALA A 1 90 ? 1.196 2.081 6.217 1.00 93.38 90 ALA A N 1
ATOM 714 C CA . ALA A 1 90 ? 2.460 2.033 5.465 1.00 93.38 90 ALA A CA 1
ATOM 715 C C . ALA A 1 90 ? 3.636 2.837 6.065 1.00 93.38 90 ALA A C 1
ATOM 717 O O . ALA A 1 90 ? 4.788 2.455 5.905 1.00 93.38 90 ALA A O 1
ATOM 718 N N . LYS A 1 91 ? 3.363 3.945 6.773 1.00 90.75 91 LYS A N 1
ATOM 719 C CA . LYS A 1 91 ? 4.396 4.788 7.411 1.00 90.75 91 LYS A CA 1
ATOM 720 C C . LYS A 1 91 ? 4.754 4.379 8.848 1.00 90.75 91 LYS A C 1
ATOM 722 O O . LYS A 1 91 ? 5.623 4.999 9.450 1.00 90.75 91 LYS A O 1
ATOM 727 N N . LEU A 1 92 ? 4.062 3.402 9.427 1.00 92.44 92 LEU A N 1
ATOM 728 C CA . LEU A 1 92 ? 4.330 2.921 10.781 1.00 92.44 92 LEU A CA 1
ATOM 729 C C . LEU A 1 92 ? 5.512 1.937 10.783 1.00 92.44 92 LEU A C 1
ATOM 731 O O . LEU A 1 92 ? 5.790 1.323 9.750 1.00 92.44 92 LEU A O 1
ATOM 735 N N . PRO A 1 93 ? 6.179 1.731 11.934 1.00 93.25 93 PRO A N 1
ATOM 736 C CA . PRO A 1 93 ? 7.165 0.664 12.097 1.00 93.25 93 PRO A CA 1
ATOM 737 C C . PRO A 1 93 ? 6.561 -0.717 11.817 1.00 93.25 93 PRO A C 1
ATOM 739 O O . PRO A 1 93 ? 5.399 -0.952 12.155 1.00 93.25 93 PRO A O 1
ATOM 742 N N . PHE A 1 94 ? 7.367 -1.632 11.267 1.00 92.12 94 PHE A N 1
ATOM 743 C CA . PHE A 1 94 ? 6.957 -2.990 10.881 1.00 92.12 94 PHE A CA 1
ATOM 744 C C . PHE A 1 94 ? 6.129 -3.702 11.961 1.00 92.12 94 PHE A C 1
ATOM 746 O O . PHE A 1 94 ? 5.005 -4.114 11.695 1.00 92.12 94 PHE A O 1
ATOM 753 N N . SER A 1 95 ? 6.607 -3.725 13.209 1.00 91.25 95 SER A N 1
ATOM 754 C CA . SER A 1 95 ? 5.913 -4.389 14.324 1.00 91.25 95 SER A CA 1
ATOM 755 C C . SER A 1 95 ? 4.488 -3.872 14.562 1.00 91.25 95 SER A C 1
ATOM 757 O O . SER A 1 95 ? 3.593 -4.640 14.913 1.00 91.25 95 SER A O 1
ATOM 759 N N . LYS A 1 96 ? 4.244 -2.571 14.350 1.00 93.44 96 LYS A N 1
ATOM 760 C CA . LYS A 1 96 ? 2.900 -1.984 14.457 1.00 93.44 96 LYS A CA 1
ATOM 761 C C . LYS A 1 96 ? 2.043 -2.308 13.239 1.00 93.44 96 LYS A C 1
ATOM 763 O O . LYS A 1 96 ? 0.858 -2.584 13.407 1.00 93.44 96 LYS A O 1
ATOM 768 N N . ARG A 1 97 ? 2.616 -2.254 12.033 1.00 94.75 97 ARG A N 1
ATOM 769 C CA . ARG A 1 97 ? 1.895 -2.575 10.794 1.00 94.75 97 ARG A CA 1
ATOM 770 C C . ARG A 1 97 ? 1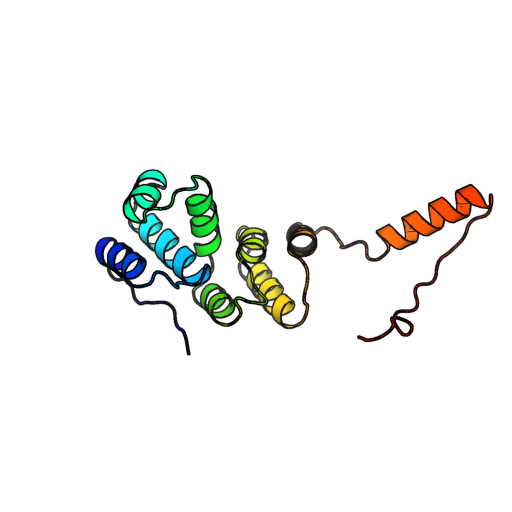.426 -4.021 10.789 1.00 94.75 97 ARG A C 1
ATOM 772 O O . ARG A 1 97 ? 0.232 -4.254 10.622 1.00 94.75 97 ARG A O 1
ATOM 779 N N . GLU A 1 98 ? 2.334 -4.956 11.059 1.00 93.94 98 GLU A N 1
ATOM 780 C CA . GLU A 1 98 ? 2.044 -6.387 11.059 1.00 93.94 98 GLU A CA 1
ATOM 781 C C . GLU A 1 98 ? 0.919 -6.712 12.047 1.00 93.94 98 GLU A C 1
ATOM 783 O O . GLU A 1 98 ? -0.075 -7.340 11.675 1.00 93.94 98 GLU A O 1
ATOM 788 N N . LYS A 1 99 ? 1.022 -6.210 13.286 1.00 93.62 99 LYS A N 1
ATOM 789 C CA . LYS A 1 99 ? -0.020 -6.385 14.302 1.00 93.62 99 LYS A CA 1
ATOM 790 C C . LYS A 1 99 ? -1.379 -5.873 13.816 1.00 93.62 99 LYS A C 1
ATOM 792 O O . LYS A 1 99 ? -2.351 -6.620 13.824 1.00 93.62 99 LYS A O 1
ATOM 797 N N . LEU A 1 100 ? -1.445 -4.625 13.348 1.00 94.19 100 LEU A N 1
ATOM 798 C CA . LEU A 1 100 ? -2.701 -4.008 12.910 1.00 94.19 100 LEU A CA 1
ATOM 799 C C . LEU A 1 100 ? -3.325 -4.724 11.701 1.00 94.19 100 LEU A C 1
ATOM 801 O O . LEU A 1 100 ? -4.545 -4.867 11.628 1.00 94.1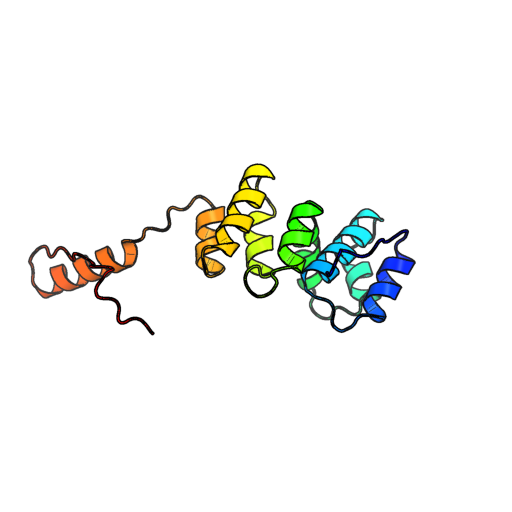9 100 LEU A O 1
ATOM 805 N N . LEU A 1 101 ? -2.507 -5.185 10.752 1.00 94.94 101 LEU A N 1
ATOM 806 C CA . LEU A 1 101 ? -2.976 -5.944 9.591 1.00 94.94 101 LEU A CA 1
ATOM 807 C C . LEU A 1 101 ? -3.505 -7.329 9.982 1.00 94.94 101 LEU A C 1
ATOM 809 O O . LEU A 1 101 ? -4.515 -7.771 9.434 1.00 94.94 101 LEU A O 1
ATOM 813 N N . ARG A 1 102 ? -2.872 -8.003 10.949 1.00 94.62 102 ARG A N 1
ATOM 814 C CA . ARG A 1 102 ? -3.382 -9.267 11.502 1.00 94.62 1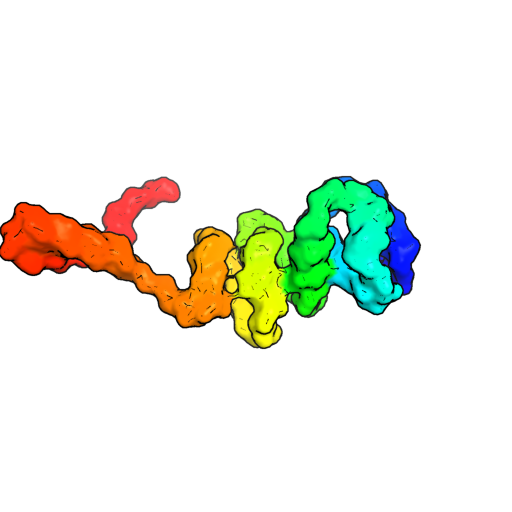02 ARG A CA 1
ATOM 815 C C . ARG A 1 102 ? -4.682 -9.058 12.282 1.00 94.62 102 ARG A C 1
ATOM 817 O O . ARG A 1 102 ? -5.623 -9.826 12.096 1.00 94.62 102 ARG A O 1
ATOM 824 N N . ASP A 1 103 ? -4.791 -7.983 13.059 1.00 92.38 103 ASP A N 1
ATOM 825 C CA . ASP A 1 103 ? -6.007 -7.645 13.813 1.00 92.38 103 ASP A CA 1
ATOM 826 C C . ASP A 1 103 ? -7.228 -7.409 12.893 1.00 92.38 103 ASP A C 1
ATOM 828 O O . ASP A 1 103 ? -8.362 -7.752 13.251 1.00 92.38 103 ASP A O 1
ATOM 832 N N . LEU A 1 104 ? -7.020 -6.903 11.667 1.00 92.62 104 LEU A N 1
ATOM 833 C CA . LEU A 1 104 ? -8.072 -6.779 10.639 1.00 92.62 104 LEU A CA 1
ATOM 834 C C . LEU A 1 104 ? -8.633 -8.126 10.162 1.00 92.62 104 LEU A C 1
ATOM 836 O O . LEU A 1 104 ? -9.741 -8.193 9.625 1.00 92.62 104 LEU A O 1
ATOM 840 N N . LEU A 1 105 ? -7.901 -9.227 10.340 1.00 91.56 105 LEU A N 1
ATOM 841 C CA . LEU A 1 105 ? -8.420 -10.550 9.993 1.00 91.56 105 LEU A CA 1
ATOM 842 C C . LEU A 1 105 ? -9.507 -10.996 10.970 1.00 91.56 105 LEU A C 1
ATOM 844 O O . LEU A 1 105 ? -10.432 -11.711 10.569 1.00 91.56 105 LEU A O 1
ATOM 848 N N . HIS A 1 106 ? -9.413 -10.544 12.219 1.00 89.31 106 HIS A N 1
ATOM 849 C CA . HIS A 1 106 ? -10.362 -10.843 13.287 1.00 89.31 106 HIS A CA 1
ATOM 850 C C . HIS A 1 106 ? -11.479 -9.799 13.375 1.00 89.31 106 HIS A C 1
ATOM 852 O O . HIS A 1 106 ? -12.608 -10.134 13.728 1.00 89.31 106 HIS A O 1
ATOM 858 N N . THR A 1 107 ? -11.192 -8.546 13.013 1.00 84.50 107 THR A N 1
ATOM 859 C CA . THR A 1 107 ? -12.130 -7.424 13.121 1.00 84.50 107 THR A CA 1
ATOM 860 C C . THR A 1 107 ? -12.390 -6.777 11.762 1.00 84.50 107 THR A C 1
ATOM 862 O O . THR A 1 107 ? -11.472 -6.363 11.062 1.00 84.50 107 THR A O 1
ATOM 865 N N . ARG A 1 108 ? -13.662 -6.623 11.373 1.00 81.62 108 ARG A N 1
ATOM 866 C CA . ARG A 1 108 ? -14.034 -5.859 10.167 1.00 81.62 108 ARG A CA 1
ATOM 867 C C . ARG A 1 108 ? -14.062 -4.362 10.467 1.00 81.62 108 ARG A C 1
ATOM 869 O O . ARG A 1 108 ? -15.125 -3.746 10.503 1.00 81.62 108 ARG A O 1
ATOM 876 N N . THR A 1 109 ? -12.894 -3.786 10.723 1.00 89.00 109 THR A N 1
ATOM 877 C CA . THR A 1 109 ? -12.768 -2.353 11.008 1.00 89.00 109 THR A CA 1
ATOM 878 C C . THR A 1 109 ? -12.807 -1.558 9.700 1.00 89.00 109 THR A C 1
ATOM 880 O O . THR A 1 109 ? -11.976 -1.812 8.836 1.00 89.00 109 THR A O 1
ATOM 883 N N . PRO A 1 110 ? -13.729 -0.594 9.515 1.00 91.62 110 PRO A N 1
ATOM 884 C CA . PRO A 1 110 ? -13.736 0.257 8.327 1.00 91.62 110 PRO A CA 1
ATOM 885 C C . PRO A 1 110 ? -12.475 1.124 8.217 1.00 91.62 110 PRO A C 1
ATOM 887 O O . PRO A 1 110 ? -11.961 1.597 9.233 1.00 91.62 110 PRO A O 1
ATOM 890 N N . VAL A 1 111 ? -12.054 1.436 6.984 1.00 93.50 111 VAL A N 1
ATOM 891 C CA . VAL A 1 111 ? -10.817 2.188 6.684 1.00 93.50 111 VAL A CA 1
ATOM 892 C C . VAL A 1 111 ? -10.681 3.467 7.515 1.00 93.50 111 VAL A C 1
ATOM 894 O O . VAL A 1 111 ? -9.633 3.693 8.103 1.00 93.50 111 VAL A O 1
ATOM 897 N N . HIS A 1 112 ? -11.735 4.281 7.635 1.00 90.12 112 HIS A N 1
ATOM 898 C CA . HIS A 1 112 ? -11.677 5.545 8.381 1.00 90.12 112 HIS A CA 1
ATOM 899 C C . HIS A 1 112 ? -11.400 5.349 9.885 1.00 90.12 112 HIS A C 1
ATOM 901 O O . HIS A 1 112 ? -10.646 6.119 10.480 1.00 90.12 112 HIS A O 1
ATOM 907 N N . LYS A 1 113 ? -11.962 4.299 10.507 1.00 89.31 113 LYS A N 1
ATOM 908 C CA . LYS A 1 113 ? -11.664 3.947 11.907 1.00 89.31 113 LYS A CA 1
ATOM 909 C C . LYS A 1 113 ? -10.258 3.375 12.025 1.00 89.31 113 LYS A C 1
ATOM 911 O O . LYS A 1 113 ? -9.532 3.723 12.949 1.00 89.31 113 LYS A O 1
ATOM 916 N N . PHE A 1 114 ? -9.851 2.553 11.063 1.00 93.31 114 PHE A N 1
ATOM 917 C CA . PHE A 1 114 ? -8.510 1.985 11.026 1.00 93.31 114 PHE A CA 1
ATOM 918 C C . PHE A 1 114 ? -7.424 3.059 10.869 1.00 93.31 114 PHE A C 1
ATOM 920 O O . PHE A 1 114 ? -6.403 3.006 11.545 1.00 93.31 114 PHE A O 1
ATOM 927 N N . GLU A 1 115 ? -7.665 4.091 10.059 1.00 93.06 115 GLU A N 1
ATOM 928 C CA . GLU A 1 115 ? -6.797 5.267 9.958 1.00 93.06 115 GLU A CA 1
ATOM 929 C C . GLU A 1 115 ? -6.681 6.032 11.280 1.00 93.06 115 GLU A C 1
ATOM 931 O O . GLU A 1 115 ? -5.602 6.534 11.597 1.00 93.06 115 GLU A O 1
ATOM 936 N N . ALA A 1 116 ? -7.765 6.134 12.054 1.00 89.69 116 ALA A N 1
ATOM 937 C CA . ALA A 1 116 ? -7.729 6.748 13.380 1.00 89.69 116 ALA A CA 1
ATOM 938 C C . ALA A 1 116 ? -6.864 5.923 14.349 1.00 89.69 116 ALA A C 1
ATOM 940 O O . ALA A 1 116 ? -5.962 6.484 14.972 1.00 89.69 116 ALA A O 1
ATOM 941 N N . ILE A 1 117 ? -7.061 4.599 14.378 1.00 89.38 117 ILE A N 1
ATOM 942 C CA . ILE A 1 117 ? -6.253 3.658 15.174 1.00 89.38 117 ILE A CA 1
ATOM 943 C C . ILE A 1 117 ? -4.773 3.755 14.786 1.00 89.38 117 ILE A C 1
ATOM 945 O O . ILE A 1 117 ? -3.910 3.897 15.648 1.00 89.38 117 ILE A O 1
ATOM 949 N N . ALA A 1 118 ? -4.468 3.734 13.485 1.00 90.00 118 ALA A N 1
ATOM 950 C CA . ALA A 1 118 ? -3.105 3.834 12.968 1.00 90.00 118 ALA A CA 1
ATOM 951 C C . ALA A 1 118 ? -2.423 5.157 13.361 1.00 90.00 118 ALA A C 1
ATOM 953 O O . ALA A 1 118 ? -1.215 5.188 13.592 1.00 90.00 118 ALA A O 1
ATOM 954 N N . LYS A 1 119 ? -3.193 6.246 13.488 1.00 89.44 119 LYS A N 1
ATOM 955 C CA . LYS A 1 119 ? -2.726 7.553 13.985 1.00 89.44 119 LYS A CA 1
ATOM 956 C C . LYS A 1 119 ? -2.610 7.619 15.515 1.00 89.44 119 LYS A C 1
ATOM 958 O O . LYS A 1 119 ? -2.302 8.684 16.037 1.00 89.44 119 LYS A O 1
ATOM 963 N N . GLY A 1 120 ? -2.865 6.521 16.228 1.00 83.50 120 GLY A N 1
ATOM 964 C CA . GLY A 1 120 ? -2.841 6.472 17.690 1.00 83.50 120 GLY A CA 1
ATOM 965 C C . GLY A 1 120 ? -4.005 7.209 18.348 1.00 83.50 120 GLY A C 1
ATOM 966 O O . GLY A 1 120 ? -3.947 7.479 19.542 1.00 83.50 120 GLY A O 1
ATOM 967 N N . LYS A 1 121 ? -5.055 7.553 17.591 1.00 78.56 121 LYS A N 1
ATOM 968 C CA . LYS A 1 121 ? -6.281 8.071 18.190 1.00 78.56 121 LYS A CA 1
ATOM 969 C C . LYS A 1 121 ? -6.998 6.898 18.834 1.00 78.56 121 LYS A C 1
ATOM 971 O O . LYS A 1 121 ? -7.282 5.908 18.156 1.00 78.56 121 LYS A O 1
ATOM 976 N N . GLU A 1 122 ? -7.309 7.018 20.119 1.00 60.75 122 GLU A N 1
ATOM 977 C CA . GLU A 1 122 ? -8.285 6.123 20.717 1.00 60.75 122 GLU A CA 1
ATOM 978 C C . GLU A 1 122 ? -9.578 6.254 19.915 1.00 60.75 122 GLU A C 1
ATOM 980 O O . GLU A 1 122 ? -10.075 7.355 19.660 1.00 60.75 122 GLU A O 1
ATOM 985 N N . VAL A 1 123 ? -10.092 5.121 19.442 1.00 56.66 123 VAL A N 1
ATOM 986 C CA . VAL A 1 123 ? -11.463 5.072 18.955 1.00 56.66 123 VAL A CA 1
ATOM 987 C C . VAL A 1 123 ? -12.295 5.268 20.207 1.00 56.66 123 VAL A C 1
ATOM 989 O O . VAL A 1 123 ? -12.494 4.305 20.944 1.00 56.66 123 VAL A O 1
ATOM 992 N N . ASP A 1 124 ? -12.686 6.513 20.485 1.00 52.41 124 ASP A N 1
ATOM 993 C CA . ASP A 1 124 ? -13.593 6.841 21.580 1.00 52.41 124 ASP A CA 1
ATOM 994 C C . ASP A 1 124 ? -14.898 6.095 21.286 1.00 52.41 124 ASP A C 1
ATOM 996 O O . ASP A 1 124 ? -15.744 6.546 20.51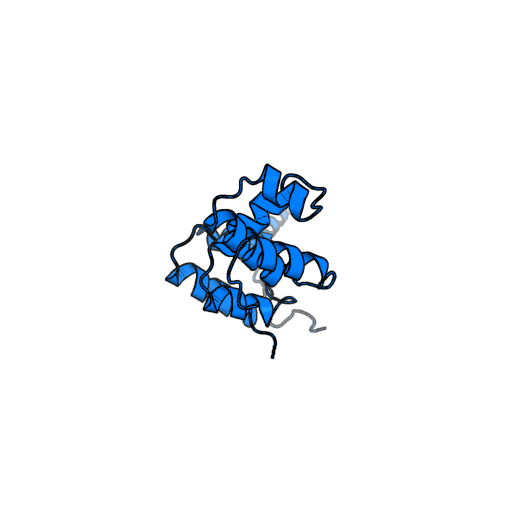0 1.00 52.41 124 ASP A O 1
ATOM 1000 N N . ARG A 1 125 ? -14.997 4.871 21.820 1.00 54.94 125 ARG A N 1
ATOM 1001 C CA . ARG A 1 125 ? -16.155 3.982 21.667 1.00 54.94 125 ARG A CA 1
ATOM 1002 C C . ARG A 1 125 ? -17.424 4.660 22.174 1.00 54.94 125 ARG A C 1
ATOM 1004 O O . ARG A 1 125 ? -18.508 4.290 21.734 1.00 54.94 125 ARG A O 1
ATOM 1011 N N . ASP A 1 126 ? -17.258 5.688 23.002 1.00 56.84 126 ASP A N 1
ATOM 1012 C CA . ASP A 1 126 ? -18.323 6.410 23.663 1.00 56.84 126 ASP A CA 1
ATOM 1013 C C . ASP A 1 126 ? -18.553 7.805 23.071 1.00 56.84 126 ASP A C 1
ATOM 1015 O O . ASP A 1 126 ? -19.367 8.539 23.611 1.00 56.84 126 ASP A O 1
ATOM 1019 N N . ALA A 1 127 ? -17.907 8.213 21.971 1.00 60.16 127 ALA A N 1
ATOM 1020 C CA . ALA A 1 127 ? -18.151 9.541 21.389 1.00 60.16 127 ALA A CA 1
ATOM 1021 C C . ALA A 1 127 ? -19.622 9.740 20.976 1.00 60.16 127 ALA A C 1
ATOM 1023 O O . ALA A 1 127 ? -20.209 10.787 21.251 1.00 60.16 127 ALA A O 1
ATOM 1024 N N . ASP A 1 128 ? -20.239 8.722 20.369 1.00 63.94 128 ASP A N 1
ATOM 1025 C CA . ASP A 1 128 ? -21.660 8.756 20.002 1.00 63.94 128 ASP A CA 1
ATOM 1026 C C . ASP A 1 128 ? -22.571 8.650 21.236 1.00 63.94 128 ASP A C 1
ATOM 1028 O O . ASP A 1 128 ? -23.611 9.305 21.293 1.00 63.94 128 ASP A O 1
ATOM 1032 N N . ILE A 1 129 ? -22.151 7.886 22.253 1.00 70.12 129 ILE A N 1
ATOM 1033 C CA . ILE A 1 129 ? -22.865 7.754 23.532 1.00 70.12 129 ILE A CA 1
ATOM 1034 C C . ILE A 1 129 ? -22.858 9.093 24.269 1.00 70.12 129 ILE A C 1
ATOM 1036 O O . ILE A 1 129 ? -23.920 9.584 24.623 1.00 70.12 129 ILE A O 1
ATOM 1040 N N . LYS A 1 130 ? -21.697 9.737 24.407 1.00 73.88 130 LYS A N 1
ATOM 1041 C CA . LYS A 1 130 ? -21.543 11.070 25.001 1.00 73.88 130 LYS A CA 1
ATOM 1042 C C . LYS A 1 130 ? -22.356 12.109 24.243 1.00 73.88 130 LYS A C 1
ATOM 1044 O O . LYS A 1 130 ? -23.017 12.928 24.863 1.00 73.88 130 LYS A O 1
ATOM 1049 N N . ARG A 1 131 ? -22.353 12.072 22.905 1.00 75.50 131 ARG A N 1
ATOM 1050 C CA . ARG A 1 131 ? -23.150 13.003 22.092 1.00 75.50 131 ARG A CA 1
ATOM 1051 C C . ARG A 1 131 ? -24.649 12.827 22.342 1.00 75.50 131 ARG A C 1
ATOM 1053 O O . ARG A 1 131 ? -25.361 13.823 22.443 1.00 75.50 131 ARG A O 1
ATOM 1060 N N . LEU A 1 132 ? -25.115 11.584 22.470 1.00 77.31 132 LEU A N 1
ATOM 1061 C CA . LEU A 1 132 ? -26.496 11.270 22.835 1.00 77.31 132 LEU A CA 1
ATOM 1062 C C . LEU A 1 132 ? -26.810 11.690 24.280 1.00 77.31 132 LEU A C 1
ATOM 1064 O O . LEU A 1 132 ? -27.846 12.300 24.516 1.00 77.31 132 LEU A O 1
ATOM 1068 N N . GLU A 1 133 ? -25.910 11.428 25.230 1.00 83.62 133 GLU A N 1
ATOM 1069 C CA . GLU A 1 133 ? -26.020 11.872 26.625 1.00 83.62 133 GLU A CA 1
ATOM 1070 C C . GLU A 1 133 ? -26.148 13.395 26.720 1.00 83.62 133 GLU A C 1
ATOM 1072 O O . GLU A 1 133 ? -27.013 13.881 27.445 1.00 83.62 133 GLU A O 1
ATOM 1077 N N . THR A 1 134 ? -25.346 14.149 25.961 1.00 81.88 134 THR A N 1
ATOM 1078 C CA . THR A 1 134 ? -25.427 15.615 25.894 1.00 81.88 134 THR A CA 1
ATOM 1079 C C . THR A 1 134 ? -26.759 16.069 25.306 1.00 81.88 134 THR A C 1
ATOM 1081 O O . THR A 1 134 ? -27.470 16.825 25.954 1.00 81.88 134 THR A O 1
ATOM 1084 N N . LEU A 1 135 ? -27.159 15.542 24.144 1.00 83.62 135 LEU A N 1
ATOM 1085 C CA . LEU A 1 135 ? -28.435 15.891 23.503 1.00 83.62 135 LEU A CA 1
ATOM 1086 C C . LEU A 1 135 ? -29.642 15.621 24.408 1.00 83.62 135 LEU A C 1
ATOM 1088 O O . LEU A 1 135 ? -30.548 16.447 24.506 1.00 83.62 135 LEU A O 1
ATOM 1092 N N . MET A 1 136 ? -29.662 14.467 25.076 1.00 80.38 136 MET A N 1
ATOM 1093 C CA . MET A 1 136 ? -30.751 14.119 25.986 1.00 80.38 136 MET A CA 1
ATOM 1094 C C . MET A 1 136 ? -30.697 14.945 27.272 1.00 80.38 136 MET A C 1
ATOM 1096 O O . MET A 1 136 ? -31.750 15.327 27.787 1.00 80.38 136 MET A O 1
ATOM 1100 N N . SER A 1 137 ? -29.501 15.257 27.779 1.00 83.75 137 SER A N 1
ATOM 1101 C CA . SER A 1 137 ? -29.351 16.120 28.954 1.00 83.75 137 SER A CA 1
ATOM 1102 C C . SER A 1 137 ? -29.827 17.542 28.677 1.00 83.75 137 SER A C 1
ATOM 1104 O O . SER A 1 137 ? -30.552 18.100 29.496 1.00 83.75 137 SER A O 1
ATOM 1106 N N . ASP A 1 138 ? -29.503 18.092 27.506 1.00 83.50 138 ASP A N 1
ATOM 1107 C CA . ASP A 1 138 ? -29.934 19.426 27.079 1.00 83.50 138 ASP A CA 1
ATOM 1108 C C . ASP A 1 138 ? -31.455 19.485 26.888 1.00 83.50 138 ASP A C 1
ATOM 1110 O O . ASP A 1 138 ? -32.104 20.437 27.317 1.00 83.50 138 ASP A O 1
ATOM 1114 N N . ALA A 1 139 ? -32.051 18.435 26.313 1.00 82.75 139 ALA A N 1
ATOM 1115 C CA . ALA A 1 139 ? -33.497 18.357 26.105 1.00 82.75 139 ALA A CA 1
ATOM 1116 C C . ALA A 1 139 ? -34.300 18.188 27.409 1.00 82.75 139 ALA A C 1
ATOM 1118 O O . ALA A 1 139 ? -35.451 18.613 27.486 1.00 82.75 139 ALA A O 1
ATOM 1119 N N . THR A 1 140 ? -33.722 17.547 28.429 1.00 79.75 140 THR A N 1
ATOM 1120 C CA . THR A 1 140 ? -34.416 17.242 29.697 1.00 79.75 140 THR A CA 1
ATOM 1121 C C . THR A 1 140 ? -34.004 18.144 30.862 1.00 79.75 140 THR A C 1
ATOM 1123 O O . THR A 1 140 ? -34.627 18.091 31.924 1.00 79.75 140 THR A O 1
ATOM 1126 N N . GLY A 1 141 ? -32.958 18.959 30.690 1.00 79.25 141 GLY A N 1
ATOM 1127 C CA . GLY A 1 141 ? -32.374 19.806 31.733 1.00 79.25 141 GLY A CA 1
ATOM 1128 C C . GLY A 1 141 ? -31.729 19.025 32.884 1.00 79.25 141 GLY A C 1
ATOM 1129 O O . GLY A 1 141 ? -31.512 19.583 33.960 1.00 79.25 141 GLY A O 1
ATOM 1130 N N . ARG A 1 142 ? -31.466 17.723 32.709 1.00 76.69 142 ARG A N 1
ATOM 1131 C CA . ARG A 1 142 ? -30.907 16.838 33.741 1.00 76.69 142 ARG A CA 1
ATOM 1132 C C . ARG A 1 142 ? -29.789 15.980 33.154 1.00 76.69 142 ARG A C 1
ATOM 1134 O O . ARG A 1 142 ? -29.942 15.502 32.040 1.00 76.69 142 ARG A O 1
ATOM 1141 N N . PRO A 1 143 ? -28.700 15.719 33.894 1.00 79.06 143 PRO A N 1
ATOM 1142 C CA . PRO A 1 143 ? -27.627 14.864 33.404 1.00 79.06 143 PRO A CA 1
ATOM 1143 C C . PRO A 1 143 ? -28.123 13.424 33.205 1.00 79.06 143 PRO A C 1
ATOM 1145 O O . PRO A 1 143 ? -28.500 12.744 34.162 1.00 79.06 143 PRO A O 1
ATOM 1148 N N . ILE A 1 144 ? -28.104 12.959 31.956 1.00 79.50 144 ILE A N 1
ATOM 1149 C CA . ILE A 1 144 ? -28.475 11.601 31.548 1.00 79.50 144 ILE A CA 1
ATOM 1150 C C . ILE A 1 144 ? -27.208 10.806 31.233 1.00 79.50 144 ILE A C 1
ATOM 1152 O O . ILE A 1 144 ? -26.348 11.269 30.490 1.00 79.50 144 ILE A O 1
ATOM 1156 N N . LYS A 1 145 ? -27.113 9.587 31.784 1.00 79.62 145 LYS A N 1
ATOM 1157 C CA . LYS A 1 145 ? -26.081 8.601 31.431 1.00 79.62 145 LYS A CA 1
ATOM 1158 C C . LYS A 1 145 ? -26.689 7.454 30.637 1.00 79.62 145 LYS A C 1
ATOM 1160 O O . LYS A 1 145 ? -27.613 6.793 31.114 1.00 79.62 145 LYS A O 1
ATOM 1165 N N . VAL A 1 146 ? -26.145 7.180 29.460 1.00 73.94 146 VAL A N 1
ATOM 1166 C CA . VAL A 1 146 ? -26.585 6.111 28.566 1.00 73.94 146 VAL A CA 1
ATOM 1167 C C . VAL A 1 146 ? -25.676 4.903 28.775 1.00 73.94 146 VAL A C 1
ATOM 1169 O O . VAL A 1 146 ? -24.499 4.908 28.430 1.00 73.94 146 VAL A O 1
ATOM 1172 N N . ARG A 1 147 ? -26.227 3.820 29.333 1.00 69.75 147 ARG A N 1
ATOM 1173 C CA . ARG A 1 147 ? -25.527 2.530 29.404 1.00 69.75 147 ARG A CA 1
ATOM 1174 C C . ARG A 1 147 ? -25.839 1.710 28.161 1.00 69.75 147 ARG A C 1
ATOM 1176 O O . ARG A 1 147 ? -26.917 1.131 28.053 1.00 69.75 147 ARG A O 1
ATOM 1183 N N . TYR A 1 148 ? -24.884 1.634 27.240 1.00 64.00 148 TYR A N 1
ATOM 1184 C CA . TYR A 1 148 ? -24.992 0.748 26.086 1.00 64.00 148 TYR A CA 1
ATOM 1185 C C . TYR A 1 148 ? -24.826 -0.717 26.516 1.00 64.00 148 TYR A C 1
ATOM 1187 O O . TYR A 1 148 ? -23.799 -1.094 27.081 1.00 64.00 148 TYR A O 1
ATOM 1195 N N . ASN A 1 149 ? -25.838 -1.549 26.251 1.00 68.69 149 ASN A N 1
ATOM 1196 C CA . ASN A 1 149 ? -25.761 -2.992 26.460 1.00 68.69 149 ASN A CA 1
ATOM 1197 C C . ASN A 1 149 ? -25.435 -3.696 25.127 1.00 68.69 149 ASN A C 1
ATOM 1199 O O . ASN A 1 149 ? -26.301 -3.797 24.257 1.00 68.69 149 ASN A O 1
ATOM 1203 N N . PRO A 1 150 ? -24.213 -4.223 24.941 1.00 55.00 150 PRO A N 1
ATOM 1204 C CA . PRO A 1 150 ? -23.831 -4.885 23.696 1.00 55.00 150 PRO A CA 1
ATOM 1205 C C . PRO A 1 150 ? -24.546 -6.229 23.467 1.00 55.00 150 PRO A C 1
ATOM 1207 O O . PRO A 1 150 ? -24.541 -6.725 22.345 1.00 55.00 150 PRO A O 1
ATOM 1210 N N . ARG A 1 151 ? -25.186 -6.825 24.488 1.00 55.19 151 ARG A N 1
ATOM 1211 C CA . ARG A 1 151 ? -25.956 -8.079 24.344 1.00 55.19 151 ARG A CA 1
ATOM 1212 C C . ARG A 1 151 ? -27.345 -7.893 23.725 1.00 55.19 151 ARG A C 1
ATOM 1214 O O . ARG A 1 151 ? -27.970 -8.885 23.377 1.00 55.19 151 ARG A O 1
ATOM 1221 N N . SER A 1 152 ? -27.828 -6.657 23.603 1.00 51.50 152 SER A N 1
ATOM 1222 C CA . SER A 1 152 ? -29.143 -6.339 23.027 1.00 51.50 152 SER A CA 1
ATOM 1223 C C . SER A 1 152 ? -29.081 -5.857 21.575 1.00 51.50 152 SER A C 1
ATOM 1225 O O . SER A 1 152 ? -30.089 -5.394 21.049 1.00 51.50 152 SER A O 1
ATOM 1227 N N . ALA A 1 153 ? -27.922 -5.947 20.914 1.00 44.53 153 ALA A N 1
ATOM 1228 C CA . ALA A 1 153 ? -27.860 -5.754 19.469 1.00 44.53 153 ALA A CA 1
ATOM 1229 C C . ALA A 1 153 ? -28.629 -6.907 18.790 1.00 44.53 153 ALA A C 1
ATOM 1231 O O . ALA A 1 153 ? -28.289 -8.065 19.046 1.00 44.53 153 ALA A O 1
ATOM 1232 N N . PRO A 1 154 ? -29.653 -6.637 17.956 1.00 45.03 154 PRO A N 1
ATOM 1233 C CA . PRO A 1 154 ? -30.311 -7.687 17.194 1.00 45.03 154 PRO A CA 1
ATOM 1234 C C . PRO A 1 154 ? -29.263 -8.282 16.252 1.00 45.03 154 PRO A C 1
ATOM 1236 O O . PRO A 1 154 ? -28.743 -7.588 15.377 1.00 45.03 154 PRO A O 1
ATOM 1239 N N . GLY A 1 155 ? -28.889 -9.536 16.497 1.00 41.75 155 GLY A N 1
ATOM 1240 C CA . GLY A 1 155 ? -28.032 -10.285 15.593 1.00 41.75 155 GLY A CA 1
ATOM 1241 C C . GLY A 1 155 ? -28.767 -10.497 14.275 1.00 41.75 155 GLY A C 1
ATOM 1242 O O . GLY A 1 155 ? -29.827 -11.118 14.270 1.00 41.75 155 GLY A O 1
ATOM 1243 N N . ASN A 1 156 ? -28.196 -9.969 13.196 1.00 36.22 156 ASN A N 1
ATOM 1244 C CA . ASN A 1 156 ? -28.412 -10.451 11.835 1.00 36.22 156 ASN A CA 1
ATOM 1245 C C . ASN A 1 156 ? -27.169 -11.227 11.406 1.00 36.22 156 ASN A C 1
ATOM 1247 O O . ASN A 1 156 ? -26.052 -10.707 11.652 1.00 36.22 156 ASN A O 1
#

pLDDT: mean 87.24, std 13.55, range [36.22, 97.56]

Secondary structure (DSSP, 8-state):
---PPP--SHHHHHHHHHH-TT--HHHHHHHHHHHHHTT--HHHHHHHTT---HHHHHHHHHHTTS-HHHHHHHHH-TTTS-HHHHHHHTTS-HHHHHHHHHHHHH----HHHHHHHHTT----TTHHHHHHHHHHHHHHTS-------GGGS---

Foldseek 3Di:
DDAADDDDDLVSLLVVLVVCVPDALLNLLQSLLRNVVNVDDLVRSCVSNVPPDSCSSVLSNLLNLADSVLSRLCRVCVVQDDSLLSNLQSPPPNVVSVVLSVVSVVDSDDSVVSSCVSVVHPPPPCPVQVVVQVVVCVVVVHRDHDDDDPVPDPDD

Radius of gyration: 20.99 Å; chains: 1; bounding box: 49×40×53 Å

Sequence (156 aa):
MNNLPLLLDAREAIDYYHQHPGMTDAEKAYVVAFLSGEGRSNSQIREDLGIEKVYTVTHLKRAGTLSEEELTLWLRNPRKITLGHVRAVAKLPFSKREKLLRDLLHTRTPVHKFEAIAKGKEVDRDADIKRLETLMSDATGRPIKVRYNPRSAPGN